Protein AF-A0A4J1ZGF3-F1 (afdb_monomer_lite)

InterPro domains:
  IPR029044 Nucleotide-diphospho-sugar transferases [G3DSA:3.90.550.10] (5-89)
  IPR029044 Nucleotide-diphospho-sugar transferases [SSF53448] (8-64)

Secondary structure (DSSP, 8-state):
-PPPPEEEEEE--GGGHHHHHHHHHHHHHH--SEEEEEE-SS--HHHHHHHHHHHHTTT-EEEEE--TT---SSTT--HHHHHHHHHH--

pLDDT: mean 80.88, std 16.32, range [41.81, 96.31]

Structure (mmCIF, N/CA/C/O backbone):
data_AF-A0A4J1ZGF3-F1
#
_entry.id   AF-A0A4J1ZGF3-F1
#
loop_
_atom_site.group_PDB
_atom_site.id
_atom_site.type_symbol
_atom_site.label_atom_id
_atom_site.label_alt_id
_atom_site.label_comp_id
_atom_site.label_asym_id
_atom_site.label_entity_id
_atom_site.label_seq_id
_atom_site.pdbx_PDB_ins_code
_atom_site.Cartn_x
_atom_site.Cartn_y
_atom_site.Cartn_z
_atom_site.occupancy
_atom_site.B_iso_or_equiv
_atom_site.auth_seq_id
_atom_site.auth_comp_id
_atom_site.auth_asym_id
_atom_site.auth_atom_id
_atom_site.pdbx_PDB_model_num
ATOM 1 N N . MET A 1 1 ? -8.453 8.976 23.587 1.00 47.56 1 MET A N 1
ATOM 2 C CA . MET A 1 1 ? -7.082 9.136 23.051 1.00 47.56 1 MET A CA 1
ATOM 3 C C . MET A 1 1 ? -7.006 8.298 21.787 1.00 47.56 1 MET A C 1
ATOM 5 O O . MET A 1 1 ? -7.448 7.160 21.847 1.00 47.56 1 MET A O 1
ATOM 9 N N . LYS A 1 2 ? -6.581 8.851 20.641 1.00 60.34 2 LYS A N 1
ATOM 10 C CA . LYS A 1 2 ? -6.343 8.025 19.445 1.00 60.34 2 LYS A CA 1
ATOM 11 C C . LYS A 1 2 ? -5.079 7.211 19.709 1.00 60.34 2 LYS A C 1
ATOM 13 O O . LYS A 1 2 ? -4.050 7.797 20.023 1.00 60.34 2 LYS A O 1
ATOM 18 N N . GLU A 1 3 ? -5.200 5.895 19.665 1.00 72.81 3 GLU A N 1
ATOM 19 C CA . GLU A 1 3 ? -4.076 4.978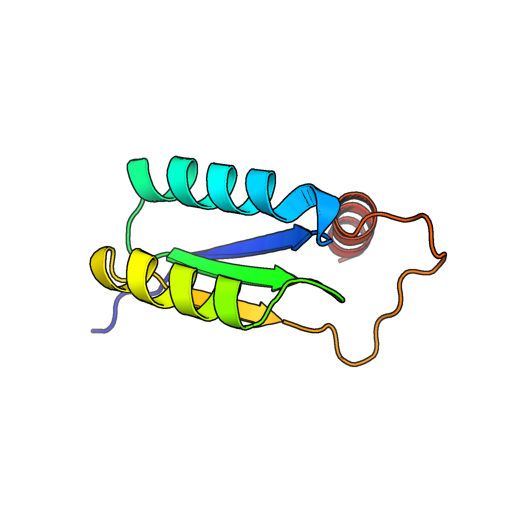 19.832 1.00 72.81 3 GLU A CA 1
ATOM 20 C C . GLU A 1 3 ? -3.119 5.141 18.643 1.00 72.81 3 GLU A C 1
ATOM 22 O O . GLU A 1 3 ? -3.559 5.194 17.491 1.00 72.81 3 GLU A O 1
ATOM 27 N N . GLU A 1 4 ? -1.824 5.293 18.912 1.00 85.12 4 GLU A N 1
ATOM 28 C CA . GLU A 1 4 ? -0.828 5.562 17.874 1.00 85.12 4 GLU A CA 1
ATOM 29 C C . GLU A 1 4 ? -0.639 4.320 16.988 1.00 85.12 4 GLU A C 1
ATOM 31 O O . GLU A 1 4 ? -0.426 3.212 17.485 1.00 85.12 4 GLU A O 1
ATOM 36 N N . LYS A 1 5 ? -0.775 4.489 15.665 1.00 89.19 5 LYS A N 1
ATOM 37 C CA . LYS A 1 5 ? -0.654 3.387 14.700 1.00 89.19 5 LYS A CA 1
ATOM 38 C C . LYS A 1 5 ? 0.808 3.019 14.485 1.00 89.19 5 LYS A C 1
ATOM 40 O O . LYS A 1 5 ? 1.640 3.894 14.248 1.00 89.19 5 LYS A O 1
ATOM 45 N N . LYS A 1 6 ? 1.119 1.720 14.457 1.00 92.06 6 LYS A N 1
ATOM 46 C CA . LYS A 1 6 ? 2.470 1.257 14.109 1.00 92.06 6 LYS A CA 1
ATOM 47 C C . LYS A 1 6 ? 2.689 1.392 12.602 1.00 92.06 6 LYS A C 1
ATOM 49 O O . LYS A 1 6 ? 1.974 0.774 11.812 1.00 92.06 6 LYS A O 1
ATOM 54 N N . ALA A 1 7 ? 3.686 2.184 12.217 1.00 91.19 7 ALA A N 1
ATOM 55 C CA . ALA A 1 7 ? 4.034 2.403 10.819 1.00 91.19 7 ALA A CA 1
ATOM 56 C C . ALA A 1 7 ? 4.847 1.228 10.250 1.00 91.19 7 ALA A C 1
ATOM 58 O O . ALA A 1 7 ? 5.844 0.815 10.842 1.00 91.19 7 ALA A O 1
ATOM 59 N N . ILE A 1 8 ? 4.434 0.721 9.088 1.00 91.25 8 ILE A N 1
ATOM 60 C CA . ILE A 1 8 ? 5.146 -0.278 8.286 1.00 91.25 8 ILE A CA 1
ATOM 61 C C . ILE A 1 8 ? 5.378 0.309 6.897 1.00 91.25 8 ILE A C 1
ATOM 63 O O . ILE A 1 8 ? 4.458 0.837 6.276 1.00 91.25 8 ILE A O 1
ATOM 67 N N . VAL A 1 9 ? 6.604 0.202 6.397 1.00 89.38 9 VAL A N 1
ATOM 68 C CA . VAL A 1 9 ? 6.996 0.725 5.088 1.00 89.38 9 VAL A CA 1
ATOM 69 C C . VAL A 1 9 ? 7.350 -0.438 4.171 1.00 89.38 9 VAL A C 1
ATOM 71 O O . VAL A 1 9 ? 8.139 -1.303 4.546 1.00 89.38 9 VAL A O 1
ATOM 74 N N . LEU A 1 10 ? 6.778 -0.447 2.970 1.00 88.75 10 LEU A N 1
ATOM 75 C CA . LEU A 1 10 ? 7.029 -1.428 1.920 1.00 88.75 10 LEU A CA 1
ATOM 76 C C . LEU A 1 10 ? 7.470 -0.707 0.646 1.00 88.75 10 LEU A C 1
ATOM 78 O O . LEU A 1 10 ? 7.020 0.401 0.363 1.00 88.75 10 LEU A O 1
ATOM 82 N N . GLY A 1 11 ? 8.333 -1.349 -0.133 1.00 86.12 11 GLY A N 1
ATOM 83 C CA . GLY A 1 11 ? 8.714 -0.894 -1.465 1.00 86.12 11 GLY A CA 1
ATOM 84 C C . GLY A 1 11 ? 8.465 -1.998 -2.474 1.00 86.12 11 GLY A C 1
ATOM 85 O O . GLY A 1 11 ? 8.976 -3.105 -2.295 1.00 86.12 11 GLY A O 1
ATOM 86 N N . ALA A 1 12 ? 7.673 -1.712 -3.502 1.00 85.00 12 ALA A N 1
ATOM 87 C CA . ALA A 1 12 ? 7.300 -2.697 -4.506 1.00 85.00 12 ALA A CA 1
ATOM 88 C C . ALA A 1 12 ? 6.951 -2.033 -5.838 1.00 85.00 12 ALA A C 1
ATOM 90 O O . ALA A 1 12 ? 6.373 -0.950 -5.874 1.00 85.00 12 ALA A O 1
ATOM 91 N N . ASP A 1 13 ? 7.279 -2.735 -6.913 1.00 84.38 13 ASP A N 1
ATOM 92 C CA . ASP A 1 13 ? 6.745 -2.490 -8.249 1.00 84.38 13 ASP A CA 1
ATOM 93 C C . ASP A 1 13 ? 5.549 -3.426 -8.525 1.00 84.38 13 ASP A C 1
ATOM 95 O O . ASP A 1 13 ? 5.232 -4.320 -7.723 1.00 84.38 13 ASP A O 1
ATOM 99 N N . ASN A 1 14 ? 4.874 -3.238 -9.657 1.00 86.56 14 ASN A N 1
ATOM 100 C CA . ASN A 1 14 ? 3.680 -3.997 -10.022 1.00 86.56 14 ASN A CA 1
ATOM 101 C C . ASN A 1 14 ? 3.918 -5.520 -10.094 1.00 86.56 14 ASN A C 1
ATOM 103 O O . ASN A 1 14 ? 3.018 -6.296 -9.768 1.00 86.56 14 ASN A O 1
ATOM 107 N N . ALA A 1 15 ? 5.131 -5.986 -10.421 1.00 86.88 15 ALA A N 1
ATOM 108 C CA . ALA A 1 15 ? 5.446 -7.420 -10.442 1.00 86.88 15 ALA A CA 1
ATOM 109 C C . ALA A 1 15 ? 5.478 -8.053 -9.035 1.00 86.88 15 ALA A C 1
ATOM 111 O O . ALA A 1 15 ? 5.481 -9.280 -8.897 1.00 86.88 15 ALA A O 1
ATOM 112 N N . TYR A 1 16 ? 5.491 -7.236 -7.978 1.00 88.06 16 TYR A N 1
ATOM 113 C CA . TYR A 1 16 ? 5.480 -7.667 -6.579 1.00 88.06 16 TYR A CA 1
ATOM 114 C C . TYR A 1 16 ? 4.146 -7.377 -5.872 1.00 88.06 16 TYR A C 1
ATOM 116 O O . TYR A 1 16 ? 4.045 -7.641 -4.672 1.00 88.06 16 TYR A O 1
ATOM 124 N N . MET A 1 17 ? 3.107 -6.914 -6.579 1.00 91.38 17 MET A N 1
ATOM 125 C CA . MET A 1 17 ? 1.797 -6.575 -5.998 1.00 91.38 17 MET A CA 1
ATOM 126 C C . MET A 1 17 ? 1.205 -7.712 -5.142 1.00 91.38 17 MET A C 1
ATOM 128 O O . MET A 1 17 ? 0.837 -7.495 -3.986 1.00 91.38 17 MET A O 1
ATOM 132 N N . ASP A 1 18 ? 1.213 -8.951 -5.644 1.00 92.75 18 ASP A N 1
ATOM 133 C CA . ASP A 1 18 ? 0.698 -10.119 -4.908 1.00 92.75 18 ASP A CA 1
ATOM 134 C C . ASP A 1 18 ? 1.495 -10.409 -3.621 1.00 92.75 18 ASP A C 1
ATOM 136 O O . ASP A 1 18 ? 0.958 -10.889 -2.615 1.00 92.75 18 ASP A O 1
ATOM 140 N N . LYS A 1 19 ? 2.797 -10.090 -3.621 1.00 92.56 19 LYS A N 1
ATOM 141 C CA . LYS A 1 19 ? 3.677 -10.247 -2.452 1.00 92.56 19 LYS A CA 1
ATOM 142 C C . LYS A 1 19 ? 3.413 -9.160 -1.416 1.00 92.56 19 LYS A C 1
ATOM 144 O O . LYS A 1 19 ? 3.432 -9.459 -0.219 1.00 92.56 19 LYS A O 1
ATOM 149 N N . VAL A 1 20 ? 3.115 -7.934 -1.851 1.00 93.56 20 VAL A N 1
ATOM 150 C CA . VAL A 1 20 ? 2.635 -6.871 -0.957 1.00 93.56 20 VAL A CA 1
ATOM 151 C C . VAL A 1 20 ? 1.334 -7.315 -0.295 1.00 93.56 20 VAL A C 1
ATOM 153 O O . VAL A 1 20 ? 1.255 -7.315 0.930 1.00 93.56 20 VAL A O 1
ATOM 156 N N . GLU A 1 21 ? 0.354 -7.793 -1.066 1.00 94.88 21 GLU A N 1
ATOM 157 C CA . GLU A 1 21 ? -0.924 -8.264 -0.514 1.00 94.88 21 GLU A CA 1
ATOM 158 C C . GLU A 1 21 ? -0.737 -9.413 0.491 1.00 94.88 21 GLU A C 1
ATOM 160 O O . GLU A 1 21 ? -1.345 -9.416 1.564 1.00 94.88 21 GLU A O 1
ATOM 165 N N . THR A 1 22 ? 0.133 -10.375 0.180 1.00 96.31 22 THR A N 1
ATOM 166 C CA . THR A 1 22 ? 0.459 -11.483 1.091 1.00 96.31 22 THR A CA 1
ATOM 167 C C . THR A 1 22 ? 1.083 -10.982 2.397 1.00 96.31 22 THR A C 1
ATOM 169 O O . THR A 1 22 ? 0.734 -11.467 3.474 1.00 96.31 22 THR A O 1
ATOM 172 N N . THR A 1 23 ? 1.960 -9.981 2.313 1.00 95.50 23 THR A N 1
ATOM 173 C CA . THR A 1 23 ? 2.624 -9.367 3.474 1.00 95.50 23 THR A CA 1
ATOM 174 C C . THR A 1 23 ? 1.643 -8.581 4.341 1.00 95.50 23 THR A C 1
ATOM 176 O O . THR A 1 23 ? 1.679 -8.690 5.566 1.00 95.50 23 THR A O 1
ATOM 179 N N . LEU A 1 24 ? 0.726 -7.828 3.725 1.00 95.12 24 LEU A N 1
ATOM 180 C CA . LEU A 1 24 ? -0.354 -7.145 4.441 1.00 95.12 24 LEU A CA 1
ATOM 181 C C . LEU A 1 24 ? -1.190 -8.158 5.229 1.00 95.12 24 LEU A C 1
ATOM 183 O O . LEU A 1 24 ? -1.378 -7.998 6.432 1.00 95.12 24 LEU A O 1
ATOM 187 N N . LYS A 1 25 ? -1.633 -9.241 4.576 1.00 93.56 25 LYS A N 1
ATOM 188 C CA . LYS A 1 25 ? -2.438 -10.294 5.213 1.00 93.56 25 LYS A CA 1
ATOM 189 C C . LYS A 1 25 ? -1.716 -10.938 6.392 1.00 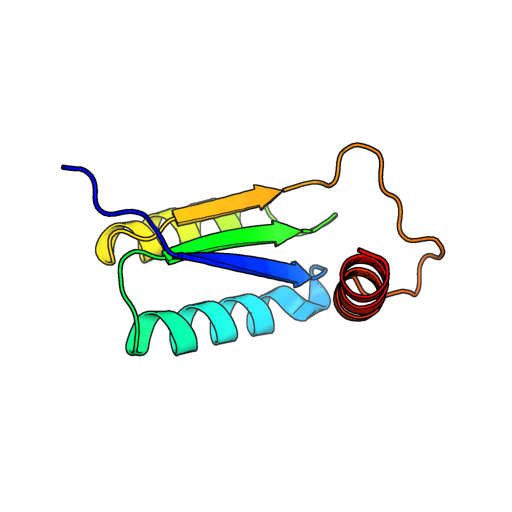93.56 25 LYS A C 1
ATOM 191 O O . LYS A 1 25 ? -2.312 -11.059 7.457 1.00 93.56 25 LYS A O 1
ATOM 196 N N . SER A 1 26 ? -0.455 -11.339 6.227 1.00 95.94 26 SER A N 1
ATOM 197 C CA . SER A 1 26 ? 0.288 -12.011 7.300 1.00 95.94 26 SER A CA 1
ATOM 198 C C . SER A 1 26 ? 0.499 -11.106 8.517 1.00 95.94 26 SER A C 1
ATOM 200 O O . SER A 1 26 ? 0.362 -11.569 9.647 1.00 95.94 26 SER A O 1
ATOM 202 N N . LEU A 1 27 ? 0.744 -9.808 8.312 1.00 94.62 27 LEU A N 1
ATOM 203 C CA . LEU A 1 27 ? 0.855 -8.834 9.402 1.00 94.62 27 LEU A CA 1
ATOM 204 C C . LEU A 1 27 ? -0.491 -8.586 10.089 1.00 94.62 27 LEU A C 1
ATOM 206 O O . LEU A 1 27 ? -0.570 -8.602 11.317 1.00 94.62 27 LEU A O 1
ATOM 210 N N . CYS A 1 28 ? -1.551 -8.407 9.304 1.00 92.88 28 CYS A N 1
ATOM 211 C CA . CYS A 1 28 ? -2.900 -8.136 9.792 1.00 92.88 28 CYS A CA 1
ATOM 212 C C . CYS A 1 28 ? -3.545 -9.310 10.548 1.00 92.88 28 CYS A C 1
ATOM 214 O O . CYS A 1 28 ? -4.464 -9.092 11.331 1.00 92.88 28 CYS A O 1
ATOM 216 N N . VAL A 1 29 ? -3.071 -10.546 10.354 1.00 93.19 29 VAL A N 1
ATOM 217 C CA . VAL A 1 29 ? -3.508 -11.708 11.154 1.00 93.19 29 VAL A CA 1
ATOM 218 C C . VAL A 1 29 ? -3.021 -11.619 12.606 1.00 93.19 29 VAL A C 1
ATOM 220 O O . VAL A 1 29 ? -3.682 -12.131 13.507 1.00 93.19 29 VAL A O 1
ATOM 223 N N . HIS A 1 30 ? -1.880 -10.973 12.850 1.00 91.38 30 HIS A N 1
ATOM 224 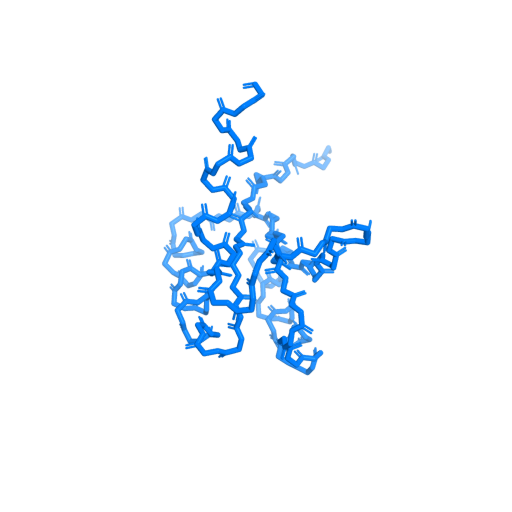C CA . HIS A 1 30 ? -1.257 -10.910 14.177 1.00 91.38 30 HIS A CA 1
ATOM 225 C C . HIS A 1 30 ? -1.352 -9.531 14.836 1.00 91.38 30 HIS A C 1
ATOM 227 O O . HIS A 1 30 ? -1.168 -9.416 16.050 1.00 91.38 30 HIS A O 1
ATOM 233 N N . HIS A 1 31 ? -1.628 -8.485 14.058 1.00 89.31 31 HIS A N 1
ATOM 234 C CA . HIS A 1 31 ? -1.603 -7.103 14.516 1.00 89.31 31 HIS A CA 1
ATOM 235 C C . HIS A 1 31 ? -2.781 -6.299 13.960 1.00 89.31 31 HIS A C 1
ATOM 237 O O . HIS A 1 31 ? -3.123 -6.393 12.784 1.00 89.31 31 HIS A O 1
ATOM 243 N N . TYR A 1 32 ? -3.337 -5.443 14.814 1.00 88.50 32 TYR A N 1
ATOM 244 C CA . TYR A 1 32 ? -4.339 -4.435 14.464 1.00 88.50 32 TYR A CA 1
ATOM 245 C C . TYR A 1 32 ? -3.713 -3.039 14.570 1.00 88.50 32 TYR A C 1
ATOM 247 O O . TYR A 1 32 ? -2.616 -2.894 15.116 1.00 88.50 32 TYR A O 1
ATOM 255 N N . ASN A 1 33 ? -4.417 -2.005 14.100 1.00 93.75 33 ASN A N 1
ATOM 256 C CA . ASN A 1 33 ? -3.973 -0.609 14.226 1.00 93.75 33 ASN A CA 1
ATOM 257 C C . ASN A 1 33 ? -2.623 -0.322 13.525 1.00 93.75 33 ASN A C 1
ATOM 259 O O . ASN A 1 33 ? -1.733 0.332 14.078 1.00 93.75 33 ASN A O 1
ATOM 263 N N . LEU A 1 34 ? -2.452 -0.836 12.301 1.00 94.50 34 LEU A N 1
ATOM 264 C CA . LEU A 1 34 ? -1.254 -0.630 11.482 1.00 94.50 34 LEU A CA 1
ATOM 265 C C . LEU A 1 34 ? -1.442 0.512 10.480 1.00 94.50 34 LEU A C 1
ATOM 267 O O . LEU A 1 34 ? -2.540 0.735 9.974 1.00 94.50 34 LEU A O 1
ATOM 271 N N . LYS A 1 35 ? -0.352 1.204 10.145 1.00 94.69 35 LYS A N 1
ATOM 272 C CA . LYS A 1 35 ? -0.320 2.155 9.031 1.00 94.69 35 LYS A CA 1
ATOM 273 C C . LYS A 1 35 ? 0.746 1.753 8.019 1.00 94.69 35 LYS A C 1
ATOM 275 O O . LYS A 1 35 ? 1.935 1.792 8.324 1.00 94.69 35 LYS A O 1
ATOM 280 N N . PHE A 1 36 ? 0.316 1.363 6.828 1.00 93.94 36 PHE A N 1
ATOM 281 C CA . PHE A 1 36 ? 1.178 0.922 5.742 1.00 93.94 36 PHE A CA 1
ATOM 282 C C . PHE A 1 36 ? 1.503 2.072 4.790 1.00 93.94 36 PHE A C 1
ATOM 284 O O . PHE A 1 36 ? 0.611 2.774 4.324 1.00 93.94 36 PHE A O 1
ATOM 291 N N . TYR A 1 37 ? 2.775 2.215 4.441 1.00 91.88 37 TYR A N 1
ATOM 292 C CA . TYR A 1 37 ? 3.234 3.093 3.369 1.00 91.88 37 TYR A CA 1
ATOM 293 C C . TYR A 1 37 ? 3.845 2.237 2.270 1.00 91.88 37 TYR A C 1
ATOM 295 O O . TYR A 1 37 ? 4.813 1.520 2.526 1.00 91.88 37 TYR A O 1
ATOM 303 N N . VAL A 1 38 ? 3.286 2.298 1.060 1.00 90.12 38 VAL A N 1
ATOM 304 C CA . VAL A 1 38 ? 3.809 1.544 -0.088 1.00 90.12 38 VAL A CA 1
ATOM 305 C C . VAL A 1 38 ? 4.452 2.503 -1.077 1.00 90.12 38 VAL A C 1
ATOM 307 O O . VAL A 1 38 ? 3.767 3.263 -1.768 1.00 90.12 38 VAL A O 1
ATOM 310 N N . PHE A 1 39 ? 5.779 2.443 -1.142 1.00 86.25 39 PHE A N 1
ATOM 311 C CA . PHE A 1 39 ? 6.575 3.104 -2.164 1.00 86.25 39 PHE A CA 1
ATOM 312 C C . PHE A 1 39 ? 6.490 2.326 -3.472 1.00 86.25 39 PHE A C 1
ATOM 314 O O . PHE A 1 39 ? 6.859 1.152 -3.515 1.00 86.25 39 PHE A O 1
ATOM 321 N N . ASN A 1 40 ? 5.957 2.977 -4.504 1.00 84.00 40 ASN A N 1
ATOM 322 C CA . ASN A 1 40 ? 5.709 2.383 -5.812 1.00 84.00 40 ASN A CA 1
ATOM 323 C C . ASN A 1 40 ? 5.690 3.452 -6.911 1.00 84.00 40 ASN A C 1
ATOM 325 O O . ASN A 1 40 ? 5.354 4.607 -6.633 1.00 84.00 40 ASN A O 1
ATOM 329 N N . ASP A 1 41 ? 5.988 3.030 -8.140 1.00 78.62 41 ASP A N 1
ATOM 330 C CA . ASP A 1 41 ? 5.870 3.864 -9.345 1.00 78.62 41 ASP A CA 1
ATOM 331 C C . ASP A 1 41 ? 4.684 3.466 -10.239 1.00 78.62 41 ASP A C 1
ATOM 333 O O . ASP A 1 41 ? 4.220 4.279 -11.038 1.00 78.62 41 ASP A O 1
ATOM 337 N N . ASP A 1 42 ? 4.197 2.227 -10.124 1.00 85.12 42 ASP A N 1
ATOM 338 C CA . ASP A 1 42 ? 3.343 1.587 -11.128 1.00 85.12 42 ASP A CA 1
ATOM 339 C C . ASP A 1 42 ? 2.208 0.716 -10.553 1.00 85.12 42 ASP A C 1
ATOM 341 O O . ASP A 1 42 ? 1.520 0.035 -11.317 1.00 85.12 42 ASP A O 1
ATOM 345 N N . LEU A 1 43 ? 1.958 0.739 -9.235 1.00 88.44 43 LEU A N 1
ATOM 346 C CA . LEU A 1 43 ? 0.820 0.007 -8.664 1.00 88.44 43 LEU A CA 1
ATOM 347 C C . LEU A 1 43 ? -0.507 0.724 -8.997 1.00 88.44 43 LEU A C 1
ATOM 349 O O . LEU A 1 43 ? -0.612 1.944 -8.822 1.00 88.44 43 LEU A O 1
ATOM 353 N N . PRO A 1 44 ? -1.558 -0.005 -9.421 1.00 91.75 44 PRO A N 1
ATOM 354 C CA . PRO A 1 44 ? -2.841 0.602 -9.773 1.00 91.75 44 PRO A CA 1
ATOM 355 C C . PRO A 1 44 ? -3.529 1.282 -8.583 1.00 91.75 44 PRO A C 1
ATOM 357 O O . PRO A 1 44 ? -3.595 0.730 -7.481 1.00 91.75 44 PRO A O 1
ATOM 360 N N . ARG A 1 45 ? -4.146 2.448 -8.810 1.00 90.62 45 ARG A N 1
ATOM 361 C CA . ARG A 1 45 ? -4.922 3.158 -7.775 1.00 90.62 45 ARG A CA 1
ATOM 362 C C . ARG A 1 45 ? -6.099 2.319 -7.274 1.00 90.62 45 ARG A C 1
ATOM 364 O O . ARG A 1 45 ? -6.408 2.340 -6.087 1.00 90.62 45 ARG A O 1
ATOM 371 N N . GLU A 1 46 ? -6.743 1.573 -8.161 1.00 94.19 46 GLU A N 1
ATOM 372 C CA . GLU A 1 46 ? -7.886 0.713 -7.849 1.00 94.19 46 GLU A CA 1
ATOM 373 C C . GLU A 1 46 ? -7.495 -0.396 -6.866 1.00 94.19 46 GLU A C 1
ATOM 375 O O . GLU A 1 46 ? -8.286 -0.775 -5.999 1.00 94.19 46 GLU A O 1
ATOM 380 N N . TRP A 1 47 ? -6.254 -0.885 -6.958 1.00 94.75 47 TRP A N 1
ATOM 381 C CA . TRP A 1 47 ? -5.724 -1.851 -6.003 1.00 94.75 47 TRP A CA 1
ATOM 382 C C . TRP A 1 47 ? -5.583 -1.226 -4.608 1.00 94.75 47 TRP A C 1
ATOM 384 O O . TRP A 1 47 ? -6.022 -1.834 -3.630 1.00 94.75 47 TRP A O 1
ATOM 394 N N . PHE 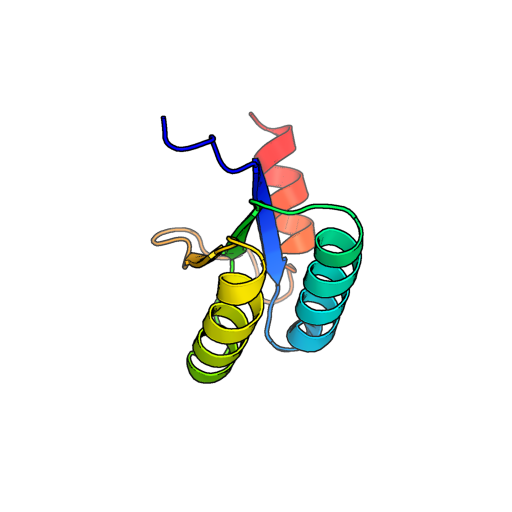A 1 48 ? -5.080 0.011 -4.507 1.00 94.81 48 PHE A N 1
ATOM 395 C CA . PHE A 1 48 ? -5.026 0.742 -3.233 1.00 94.81 48 PHE A CA 1
ATOM 396 C C . PHE A 1 48 ? -6.414 0.949 -2.628 1.00 94.81 48 PHE A C 1
ATOM 398 O O . PHE A 1 48 ? -6.614 0.618 -1.464 1.00 94.81 48 PHE A O 1
ATOM 405 N N . GLN A 1 49 ? -7.396 1.379 -3.421 1.00 95.00 49 GLN A N 1
ATOM 406 C CA . GLN A 1 49 ? -8.777 1.556 -2.950 1.00 95.00 49 GLN A CA 1
ATOM 407 C C . GLN A 1 49 ? -9.381 0.251 -2.412 1.00 95.00 49 GLN A C 1
ATOM 409 O O . GLN A 1 49 ? -10.095 0.240 -1.405 1.00 95.00 49 GLN A O 1
ATOM 414 N N . LEU A 1 50 ? -9.090 -0.876 -3.069 1.00 95.75 50 LEU A N 1
ATOM 415 C CA . LEU A 1 50 ? -9.511 -2.187 -2.586 1.00 95.75 50 LEU A CA 1
ATOM 416 C C . LEU A 1 50 ? -8.831 -2.542 -1.255 1.00 95.75 50 LEU A C 1
ATOM 418 O O . LEU A 1 50 ? -9.485 -3.108 -0.376 1.00 95.75 50 LEU A O 1
ATOM 422 N N . MET A 1 51 ? -7.539 -2.237 -1.100 1.00 95.75 51 MET A N 1
ATOM 423 C CA . MET A 1 51 ? -6.801 -2.502 0.139 1.00 95.75 51 MET A CA 1
ATOM 424 C C . MET A 1 51 ? -7.252 -1.601 1.290 1.00 95.75 51 MET A C 1
ATOM 426 O O . MET A 1 51 ? -7.441 -2.114 2.391 1.00 95.75 51 MET A O 1
ATOM 430 N N . GLU A 1 52 ? -7.492 -0.312 1.048 1.00 95.88 52 GLU A N 1
ATOM 431 C CA . GLU A 1 52 ? -8.028 0.637 2.036 1.00 95.88 52 GLU A CA 1
ATOM 432 C C . GLU A 1 52 ? -9.313 0.088 2.660 1.00 95.88 52 GLU A C 1
ATOM 434 O O . GLU A 1 52 ? -9.374 -0.131 3.870 1.00 95.88 52 GLU A O 1
ATOM 439 N N . LYS A 1 53 ? -10.287 -0.297 1.824 1.00 95.06 53 LYS A N 1
ATOM 440 C CA . LYS A 1 53 ? -11.555 -0.879 2.289 1.00 95.06 53 LYS A CA 1
ATOM 441 C C . LYS A 1 53 ? -11.365 -2.154 3.119 1.00 95.06 53 LYS A C 1
ATOM 443 O O . LYS A 1 53 ? -12.123 -2.415 4.051 1.00 95.06 53 LYS A O 1
ATOM 448 N N . ARG A 1 54 ? -10.382 -2.992 2.772 1.00 94.75 54 ARG A N 1
ATOM 449 C CA . ARG A 1 54 ? -10.082 -4.216 3.535 1.00 94.75 54 ARG A CA 1
ATOM 450 C C . ARG A 1 54 ? -9.469 -3.881 4.898 1.00 94.75 54 ARG A C 1
ATOM 452 O O . ARG A 1 54 ? -9.856 -4.488 5.895 1.00 94.75 54 ARG A O 1
ATOM 459 N N . LEU A 1 55 ? -8.552 -2.917 4.951 1.00 94.75 55 LEU A N 1
ATOM 460 C CA . LEU A 1 55 ? -7.804 -2.545 6.155 1.00 94.75 55 LEU A CA 1
ATOM 461 C C . LEU A 1 55 ? -8.615 -1.702 7.149 1.00 94.75 55 LEU A C 1
ATOM 463 O O . LEU A 1 55 ? -8.380 -1.818 8.354 1.00 94.75 55 LEU A O 1
ATOM 467 N N . GLU A 1 56 ? -9.613 -0.946 6.685 1.00 93.31 56 GLU A N 1
ATOM 468 C CA . GLU A 1 56 ? -10.548 -0.199 7.543 1.00 93.31 56 GLU A CA 1
ATOM 469 C C . GLU A 1 56 ? -11.182 -1.092 8.620 1.00 93.31 56 GLU A C 1
ATOM 471 O O . GLU A 1 56 ? -11.290 -0.698 9.782 1.00 93.31 56 GLU A O 1
ATOM 476 N N . THR A 1 57 ? -11.523 -2.336 8.263 1.00 91.62 57 THR A N 1
ATOM 477 C CA . THR A 1 57 ? -12.114 -3.317 9.194 1.00 91.62 57 THR A CA 1
ATOM 478 C C . THR A 1 57 ? -11.191 -3.698 10.357 1.00 91.62 57 THR A C 1
ATOM 480 O O . THR A 1 57 ? -11.660 -4.178 11.386 1.00 91.62 57 THR A O 1
ATOM 483 N N . LEU A 1 58 ? -9.887 -3.445 10.219 1.00 91.75 58 LEU A N 1
ATOM 484 C CA . LEU A 1 58 ? -8.838 -3.742 11.195 1.00 91.75 58 LEU A CA 1
ATOM 485 C C . LEU A 1 58 ? -8.294 -2.471 11.867 1.00 91.75 58 LEU A C 1
ATOM 487 O O . LEU A 1 58 ? -7.211 -2.505 12.466 1.00 91.75 58 LEU A O 1
ATOM 491 N N . ASN A 1 59 ? -8.995 -1.338 11.710 1.00 93.56 59 ASN A N 1
ATOM 492 C CA . ASN A 1 59 ? -8.513 -0.004 12.077 1.00 93.56 59 ASN A CA 1
ATOM 493 C C . ASN A 1 59 ? -7.097 0.251 11.523 1.00 93.56 59 ASN A C 1
ATOM 495 O O . ASN A 1 59 ? -6.242 0.821 12.196 1.00 93.56 59 ASN A O 1
ATOM 499 N N . SER A 1 60 ? -6.817 -0.245 10.319 1.00 94.06 60 SER A N 1
ATOM 500 C CA . SER A 1 60 ? -5.521 -0.116 9.660 1.00 94.06 60 SER A CA 1
ATOM 501 C C . SER A 1 60 ? -5.658 0.712 8.385 1.00 94.06 60 SER A C 1
ATOM 503 O O . SER A 1 60 ? -6.740 0.817 7.815 1.00 94.06 60 SER A O 1
ATOM 505 N N . GLU A 1 61 ? -4.564 1.325 7.953 1.00 94.81 61 GLU A N 1
ATOM 506 C CA . GLU A 1 61 ? -4.537 2.273 6.833 1.00 94.81 61 GLU A CA 1
ATOM 507 C C . GLU A 1 61 ? -3.429 1.896 5.849 1.00 94.81 61 GLU A C 1
ATOM 509 O O . GLU A 1 61 ? -2.410 1.335 6.2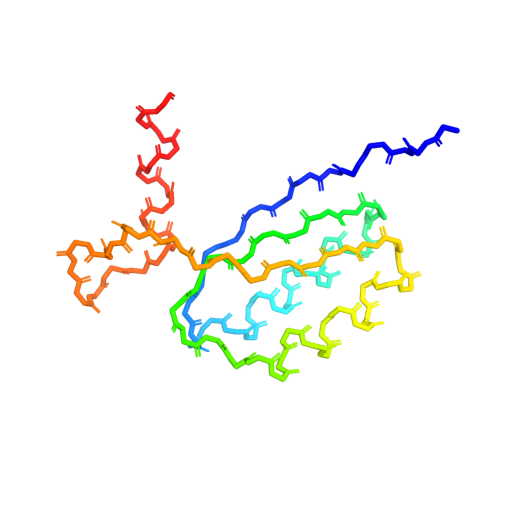56 1.00 94.81 61 GLU A O 1
ATOM 514 N N . ILE A 1 62 ? -3.604 2.227 4.571 1.00 94.62 62 ILE A N 1
ATOM 515 C CA . ILE A 1 62 ? -2.571 2.103 3.541 1.00 94.62 62 ILE A CA 1
ATOM 516 C C . ILE A 1 62 ? -2.528 3.383 2.716 1.00 94.62 62 ILE A C 1
ATOM 518 O O . ILE A 1 62 ? -3.564 3.858 2.275 1.00 94.62 62 ILE A O 1
ATOM 522 N N . ASP A 1 63 ? -1.330 3.916 2.505 1.00 91.00 63 ASP A N 1
ATOM 523 C CA . ASP A 1 63 ? -1.101 5.100 1.685 1.00 91.00 63 ASP A CA 1
ATOM 524 C C . ASP A 1 63 ? -0.116 4.772 0.555 1.00 91.00 63 ASP A C 1
ATOM 526 O O . ASP A 1 63 ? 0.982 4.242 0.785 1.00 91.00 63 ASP A O 1
ATOM 530 N N . SER A 1 64 ? -0.479 5.141 -0.676 1.00 87.06 64 SER A N 1
ATOM 531 C CA . SER A 1 64 ? 0.458 5.143 -1.798 1.00 87.06 64 SER A CA 1
ATOM 532 C C . SER A 1 64 ? 1.404 6.331 -1.641 1.00 87.06 64 SER A C 1
ATOM 534 O O . SER A 1 64 ? 1.000 7.488 -1.795 1.00 87.06 64 SER A O 1
ATOM 536 N N . SER A 1 65 ? 2.668 6.066 -1.339 1.00 74.31 65 SER A N 1
ATOM 537 C CA . SER A 1 65 ? 3.684 7.113 -1.298 1.00 74.31 65 SER A CA 1
ATOM 538 C C . SER A 1 65 ? 4.495 7.039 -2.578 1.00 74.31 65 SER A C 1
ATOM 540 O O . SER A 1 65 ? 5.329 6.162 -2.743 1.00 74.31 65 SER A O 1
ATOM 542 N N . ILE A 1 66 ? 4.264 7.968 -3.500 1.00 64.81 66 ILE A N 1
ATOM 543 C CA . ILE A 1 66 ? 5.233 8.212 -4.569 1.00 64.81 66 ILE A CA 1
ATOM 544 C C . ILE A 1 66 ? 6.364 8.987 -3.903 1.00 64.81 66 ILE A C 1
ATOM 546 O O . ILE A 1 66 ? 6.104 10.049 -3.322 1.00 64.81 66 ILE A O 1
ATOM 550 N N . LEU A 1 67 ? 7.602 8.495 -3.951 1.00 58.88 67 LEU A N 1
ATOM 551 C CA . LEU A 1 67 ? 8.740 9.299 -3.509 1.00 58.88 67 LEU A CA 1
ATOM 552 C C . LEU A 1 67 ? 8.900 10.476 -4.484 1.00 58.88 67 LEU A C 1
ATOM 554 O O . LEU A 1 67 ? 9.649 10.406 -5.456 1.00 58.88 67 LEU A O 1
ATOM 558 N N . LYS A 1 68 ? 8.176 11.576 -4.259 1.00 46.59 68 LYS A N 1
ATOM 559 C CA . LYS A 1 68 ? 8.306 12.791 -5.067 1.00 46.59 68 LYS A CA 1
ATOM 560 C C . LYS A 1 68 ? 9.752 13.288 -4.969 1.00 46.59 68 LYS A C 1
ATOM 562 O O . LYS A 1 68 ? 10.141 13.854 -3.954 1.00 46.59 68 LYS A O 1
ATOM 567 N N . GLY A 1 69 ? 10.530 13.057 -6.026 1.00 52.19 69 GLY A N 1
ATOM 568 C CA . GLY A 1 69 ? 11.933 13.468 -6.134 1.00 52.19 69 GLY A CA 1
ATOM 569 C C . GLY A 1 69 ? 12.967 12.342 -6.045 1.00 52.19 69 GLY A C 1
ATOM 570 O O . GLY A 1 69 ? 14.132 12.616 -6.320 1.00 52.19 69 GLY A O 1
ATOM 571 N N . TYR A 1 70 ? 12.583 11.097 -5.740 1.00 52.94 70 TYR A N 1
ATOM 572 C CA . TYR A 1 70 ? 13.501 9.958 -5.858 1.00 52.94 70 TYR A CA 1
ATOM 573 C C . TYR A 1 70 ? 13.192 9.164 -7.115 1.00 52.94 70 TYR A C 1
ATOM 575 O O . TYR A 1 70 ? 12.070 8.721 -7.329 1.00 52.94 70 TYR A O 1
ATOM 583 N N . ARG A 1 71 ? 14.222 8.972 -7.936 1.00 56.34 71 ARG A N 1
ATOM 584 C CA . ARG A 1 71 ? 14.224 7.965 -8.989 1.00 56.34 71 ARG A CA 1
ATOM 585 C C . ARG A 1 71 ? 15.156 6.848 -8.577 1.00 56.34 71 ARG A C 1
ATOM 587 O O . ARG A 1 71 ? 16.221 7.114 -8.018 1.00 56.34 71 ARG A O 1
ATOM 594 N N . LEU A 1 72 ? 14.760 5.618 -8.883 1.00 61.22 72 LEU A N 1
ATOM 595 C CA . LEU A 1 72 ? 15.683 4.497 -8.843 1.00 61.22 72 LEU A CA 1
ATOM 596 C C . LEU A 1 72 ? 16.924 4.880 -9.671 1.00 61.22 72 LEU A C 1
ATOM 598 O O . LEU A 1 72 ? 16.774 5.375 -10.791 1.00 61.22 72 LEU A O 1
ATOM 602 N N . PRO A 1 73 ? 18.145 4.708 -9.138 1.00 63.09 73 PRO A N 1
ATOM 603 C CA . PRO A 1 73 ? 19.364 5.097 -9.842 1.00 63.09 73 PRO A CA 1
ATOM 604 C C . PRO A 1 73 ? 19.561 4.343 -11.170 1.00 63.09 73 PRO A C 1
ATOM 606 O O . PRO A 1 73 ? 20.317 4.811 -12.017 1.00 63.09 73 PRO A O 1
ATOM 609 N N . PHE A 1 74 ? 18.879 3.208 -11.375 1.00 64.38 74 PHE A N 1
ATOM 610 C CA . PHE A 1 74 ? 18.803 2.492 -12.650 1.00 64.38 74 PHE A CA 1
ATOM 611 C C . PHE A 1 74 ? 17.488 1.698 -12.771 1.00 64.38 74 PHE A C 1
ATOM 613 O O . PHE A 1 74 ? 16.953 1.237 -11.764 1.00 64.38 74 PHE A O 1
ATOM 620 N N . GLU A 1 75 ? 17.003 1.486 -14.003 1.00 60.44 75 GLU A N 1
ATOM 621 C CA . GLU A 1 75 ? 15.713 0.832 -14.338 1.00 60.44 75 GLU A CA 1
ATOM 622 C C . GLU A 1 75 ? 15.589 -0.644 -13.897 1.00 60.44 75 GLU A C 1
ATOM 624 O O . GLU A 1 75 ? 14.533 -1.248 -14.035 1.00 60.44 75 GLU A O 1
ATOM 629 N N . GLY A 1 76 ? 16.655 -1.236 -13.351 1.00 62.22 76 GLY A N 1
ATOM 630 C CA . GLY A 1 76 ? 16.684 -2.617 -12.856 1.00 62.22 76 GLY A CA 1
ATOM 631 C C . GLY A 1 76 ? 16.784 -2.753 -11.335 1.00 62.22 76 GLY A C 1
ATOM 632 O O . GLY A 1 76 ? 16.880 -3.877 -10.839 1.00 62.22 76 GLY A O 1
ATOM 633 N N . LEU A 1 77 ? 16.828 -1.648 -10.581 1.00 63.78 77 LEU A N 1
ATOM 634 C CA . LEU A 1 77 ? 16.914 -1.710 -9.123 1.00 63.78 77 LEU A CA 1
ATOM 635 C C . LEU A 1 77 ? 15.512 -1.842 -8.539 1.00 63.78 77 LEU A C 1
ATOM 637 O O . LEU A 1 77 ? 14.704 -0.933 -8.666 1.00 63.78 77 LEU A O 1
ATOM 641 N N . SER A 1 78 ? 15.227 -2.937 -7.839 1.00 65.31 78 SER A N 1
ATOM 642 C CA . SER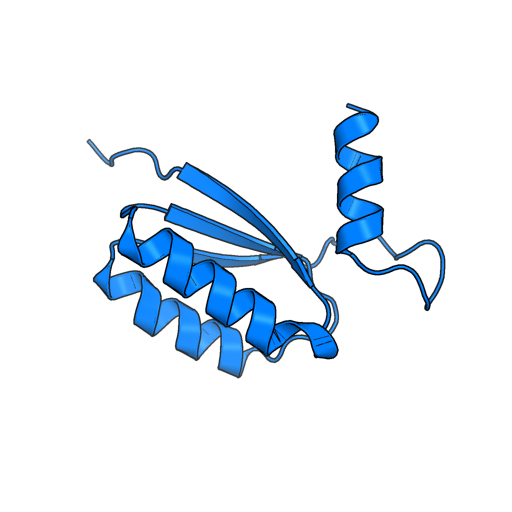 A 1 78 ? 13.969 -3.038 -7.096 1.00 65.31 78 SER A CA 1
ATOM 643 C C . SER A 1 78 ? 13.949 -2.050 -5.925 1.00 65.31 78 SER A C 1
ATOM 645 O O . SER A 1 78 ? 14.955 -1.886 -5.224 1.00 65.31 78 SER A O 1
ATOM 647 N N . TYR A 1 79 ? 12.781 -1.470 -5.637 1.00 64.38 79 TYR A N 1
ATOM 648 C CA . TYR A 1 79 ? 12.536 -0.692 -4.420 1.00 64.38 79 TYR A CA 1
ATOM 649 C C . TYR A 1 79 ? 12.985 -1.418 -3.141 1.00 64.38 79 TYR A C 1
ATOM 651 O O . TYR A 1 79 ? 13.479 -0.773 -2.220 1.00 64.38 79 TYR A O 1
ATOM 659 N N . ALA A 1 80 ? 12.898 -2.752 -3.094 1.00 60.06 80 ALA A N 1
ATOM 660 C CA . ALA A 1 80 ? 13.381 -3.550 -1.965 1.00 60.06 80 ALA A CA 1
ATOM 661 C C . ALA A 1 80 ? 14.903 -3.423 -1.751 1.00 60.06 80 ALA A C 1
ATOM 663 O O . ALA A 1 80 ? 15.361 -3.267 -0.619 1.00 60.06 80 ALA A O 1
ATOM 664 N N . ALA A 1 81 ? 15.685 -3.444 -2.834 1.00 58.50 81 ALA A N 1
ATOM 665 C CA . ALA A 1 81 ? 17.134 -3.263 -2.776 1.00 58.50 81 ALA A CA 1
ATOM 666 C C . ALA A 1 81 ? 17.502 -1.814 -2.419 1.00 58.50 81 ALA A C 1
ATOM 668 O O . ALA A 1 81 ? 18.444 -1.575 -1.667 1.00 58.50 81 ALA A O 1
ATOM 669 N N . PHE A 1 82 ? 16.727 -0.847 -2.913 1.00 61.91 82 PHE A N 1
ATOM 670 C CA . PHE A 1 82 ? 16.974 0.569 -2.664 1.00 61.91 82 PHE A CA 1
ATOM 671 C C . PHE A 1 82 ? 16.628 1.007 -1.234 1.00 61.91 82 PHE A C 1
ATOM 673 O O . PHE A 1 82 ? 17.432 1.680 -0.591 1.00 61.91 82 PHE A O 1
ATOM 680 N N . LEU A 1 83 ? 15.473 0.595 -0.698 1.00 63.72 83 LEU A N 1
ATOM 681 C CA . LEU A 1 83 ? 15.087 0.910 0.683 1.00 63.72 83 LEU A CA 1
ATOM 682 C C . LEU A 1 83 ? 16.100 0.346 1.687 1.00 63.72 83 LEU A C 1
ATOM 684 O O . LEU A 1 83 ? 16.428 1.021 2.660 1.00 63.72 83 LEU A O 1
ATOM 688 N N . GLY A 1 84 ? 16.660 -0.838 1.418 1.00 59.72 84 GLY A N 1
ATOM 689 C CA . GLY A 1 84 ? 17.749 -1.394 2.223 1.00 59.72 84 GLY A CA 1
ATOM 690 C C . GLY A 1 84 ? 18.976 -0.476 2.304 1.00 59.72 84 GLY A C 1
ATOM 691 O O . GLY A 1 84 ? 19.541 -0.320 3.380 1.00 59.72 84 GLY A O 1
ATOM 692 N N . ILE A 1 85 ? 19.357 0.181 1.202 1.00 59.12 85 ILE A N 1
ATOM 693 C CA . ILE A 1 85 ? 20.498 1.115 1.153 1.00 59.12 85 ILE A CA 1
ATOM 694 C C . ILE A 1 85 ? 20.177 2.430 1.880 1.00 59.12 85 ILE A C 1
ATOM 696 O O . ILE A 1 85 ? 21.014 2.948 2.624 1.00 59.12 85 ILE A O 1
ATOM 700 N N . LEU A 1 86 ? 18.966 2.966 1.691 1.00 56.66 86 LEU A N 1
ATOM 701 C CA . LEU A 1 86 ? 18.580 4.267 2.244 1.00 56.66 86 LEU A CA 1
ATOM 702 C C . LEU A 1 86 ? 18.525 4.245 3.782 1.00 56.66 86 LEU A C 1
ATOM 704 O O . LEU A 1 86 ? 19.008 5.173 4.423 1.00 56.66 86 LEU A O 1
ATOM 708 N N . PHE A 1 87 ? 18.003 3.166 4.375 1.00 55.16 87 PHE A N 1
ATOM 709 C CA . PHE A 1 87 ? 17.896 3.026 5.833 1.00 55.16 87 PHE A CA 1
ATOM 710 C C . PHE A 1 87 ? 19.201 2.608 6.529 1.00 55.16 87 PHE A C 1
ATOM 712 O O . PHE A 1 87 ? 19.308 2.772 7.737 1.00 55.16 87 PHE A O 1
ATOM 719 N N . GLN A 1 88 ? 20.195 2.086 5.804 1.00 47.78 88 GLN A N 1
ATOM 720 C CA . GLN A 1 88 ? 21.536 1.823 6.357 1.00 47.78 88 GLN A CA 1
ATOM 721 C C . GLN A 1 88 ? 22.404 3.091 6.422 1.00 47.78 88 GLN A C 1
ATOM 723 O O . GLN A 1 88 ? 23.420 3.105 7.111 1.00 47.78 88 GLN A O 1
ATOM 728 N N . SER A 1 89 ? 22.027 4.136 5.678 1.00 41.97 89 SER A N 1
ATOM 729 C CA . SER A 1 89 ? 22.793 5.382 5.542 1.00 41.97 89 SER A CA 1
ATOM 730 C C . SER A 1 89 ? 22.278 6.512 6.449 1.00 41.97 89 SER A C 1
ATOM 732 O O . SER A 1 89 ? 22.746 7.645 6.324 1.00 41.97 89 SER A O 1
ATOM 734 N N . MET A 1 90 ? 21.312 6.214 7.327 1.00 41.81 90 MET A N 1
ATOM 735 C CA . MET A 1 90 ? 20.732 7.121 8.325 1.00 41.81 90 MET A CA 1
ATOM 736 C C . MET A 1 90 ? 21.074 6.684 9.746 1.00 41.81 90 MET A C 1
ATOM 738 O O . MET A 1 90 ? 21.122 5.459 9.988 1.00 41.81 90 MET A O 1
#

Foldseek 3Di:
DPDAAAEDEEEFEPVCLVVVVVVVVVCLVPDARHEYEYAYDHDDPVSQVVVQVVNVVRNYGYDYDHPVPDDDPDPPDGRVNVVVVVVVVD

Radius of gyration: 13.66 Å; chains: 1; bounding box: 35×26×37 Å

Organism: Streptococcus pneumoniae (NCBI:txid1313)

Sequence (90 aa):
MKEEKKAIVLGADNAYMDKVETTLKSLCVHHYNLKFYVFNDDLPREWFQLMEKRLETLNSEIDSSILKGYRLPFEGLSYAAFLGILFQSM